Protein AF-A0A2W6DDS7-F1 (afdb_monomer)

Secondary structure (DSSP, 8-state):
----EEEEEEEEETTEEEEEEEEEESSTT---HHHHHHHHHHHHHHHHHHHHHHHHHHHHHHHHHHHHHHHHHHHHHHHHHHHHHHH---HHHHHHHHHHHHHHTT--HHHHHHHHHHHHHHHHHHS-TTS-PPPPPP----TTSSSSSSS------

Nearest PDB structures (foldseek):
  4akk-assembly1_B  TM=6.390E-01  e=6.475E-02  Klebsiella oxytoca
  1sd5-assembly1_A  TM=6.112E-01  e=4.735E-02  Mycobacterium tuberculosis H37Rv
  8bor-assembly2_C  TM=5.431E-01  e=9.555E-01  Deinococcus radiodurans R1 = ATCC 13939 = DSM 20539
  6fht-assembly1_A  TM=5.644E-01  e=1.227E+00  unclassified
  6fht-assembly1_B  TM=4.802E-01  e=8.975E-01  unclassified

Radius of gyration: 36.45 Å; Cα contacts (8 Å, |Δi|>4): 112; chains: 1; bounding box: 66×88×85 Å

Sequence (157 aa):
MAVHSALAIPLRTGAGVFGVMNLYAHRRDAFDENAWLAGELFATPACVAVSNAQVLDQARRLVLQLQAVLAHRAVIDRAIGILRGREGGSADDASDLLRRLSREQHRELRTVAAGVIDDAVLQARAAPNDAWAPSPPARQSNRGRCQRRAATSASLC

Structure (mmCIF, N/CA/C/O backbone):
data_AF-A0A2W6DDS7-F1
#
_entry.id   AF-A0A2W6DDS7-F1
#
loop_
_atom_site.group_PDB
_atom_site.id
_atom_site.type_symbol
_atom_site.label_atom_id
_atom_site.label_alt_id
_atom_site.label_comp_id
_atom_site.label_asym_id
_atom_site.label_entity_id
_atom_site.label_seq_id
_atom_site.pdbx_PDB_ins_code
_atom_site.Cartn_x
_atom_site.Cartn_y
_atom_site.Cartn_z
_atom_site.occupancy
_atom_site.B_iso_or_equiv
_atom_site.auth_seq_id
_atom_site.auth_comp_id
_atom_site.auth_asym_id
_atom_site.auth_atom_id
_atom_site.pdbx_PDB_model_num
ATOM 1 N N . MET A 1 1 ? 4.238 -21.966 -31.432 1.00 70.19 1 MET A N 1
ATOM 2 C CA . MET A 1 1 ? 5.268 -21.015 -31.907 1.00 70.19 1 MET A CA 1
ATOM 3 C C . MET A 1 1 ? 6.350 -20.963 -30.838 1.00 70.19 1 MET A C 1
ATOM 5 O O . MET A 1 1 ? 6.010 -20.664 -29.702 1.00 70.19 1 MET A O 1
ATOM 9 N N . ALA A 1 2 ? 7.589 -21.364 -31.133 1.00 88.12 2 ALA A N 1
ATOM 10 C CA . ALA A 1 2 ? 8.663 -21.410 -30.133 1.00 88.12 2 ALA A CA 1
ATOM 11 C C . ALA A 1 2 ? 9.451 -20.088 -30.103 1.00 88.12 2 ALA A C 1
ATOM 13 O O . ALA A 1 2 ? 9.517 -19.380 -31.108 1.00 88.12 2 ALA A O 1
ATOM 14 N N . VAL A 1 3 ? 10.009 -19.726 -28.945 1.00 93.00 3 VAL A N 1
ATOM 15 C CA . VAL A 1 3 ? 10.959 -18.608 -28.827 1.00 93.00 3 VAL A CA 1
ATOM 16 C C . VAL A 1 3 ? 12.312 -19.091 -29.339 1.00 93.00 3 VAL A C 1
ATOM 18 O O . VAL A 1 3 ? 12.782 -20.153 -28.938 1.00 93.00 3 VAL A O 1
ATOM 21 N N . HIS A 1 4 ? 12.916 -18.330 -30.247 1.00 95.12 4 HIS A N 1
ATOM 22 C CA . HIS A 1 4 ? 14.154 -18.708 -30.933 1.00 95.12 4 HIS A CA 1
ATOM 23 C C . HIS A 1 4 ? 15.301 -17.716 -30.713 1.00 95.12 4 HIS A C 1
ATOM 25 O O . HIS A 1 4 ? 16.429 -18.005 -31.100 1.00 95.12 4 HIS A O 1
ATOM 31 N N . SER A 1 5 ? 15.032 -16.569 -30.090 1.00 95.88 5 SER A N 1
ATOM 32 C CA . SER A 1 5 ? 16.038 -15.571 -29.737 1.00 95.88 5 SER A CA 1
ATOM 33 C C . SER A 1 5 ? 15.578 -14.786 -28.506 1.00 95.88 5 SER A C 1
ATOM 35 O O . SER A 1 5 ? 14.374 -14.575 -28.315 1.00 95.88 5 SER A O 1
ATOM 37 N N . ALA A 1 6 ? 16.524 -14.374 -27.665 1.00 95.44 6 ALA A N 1
ATOM 38 C CA . ALA A 1 6 ? 16.277 -13.584 -26.465 1.00 95.44 6 ALA A CA 1
ATOM 39 C C . ALA A 1 6 ? 17.386 -12.542 -26.283 1.00 95.44 6 ALA A C 1
ATOM 41 O O . ALA A 1 6 ? 18.546 -12.814 -26.586 1.00 95.44 6 ALA A O 1
ATOM 42 N N . LEU A 1 7 ? 17.019 -11.375 -25.765 1.00 95.44 7 LEU A N 1
ATOM 43 C CA . LEU A 1 7 ? 17.927 -10.281 -25.450 1.00 95.44 7 LEU A CA 1
ATOM 44 C C . LEU A 1 7 ? 17.595 -9.747 -24.054 1.00 95.44 7 LEU A C 1
ATOM 46 O O . LEU A 1 7 ? 16.454 -9.384 -23.782 1.00 95.44 7 LEU A O 1
ATOM 50 N N . ALA A 1 8 ? 18.590 -9.716 -23.172 1.00 95.31 8 ALA A N 1
ATOM 51 C CA . ALA A 1 8 ? 18.464 -9.241 -21.801 1.00 95.31 8 ALA A CA 1
ATOM 52 C C . ALA A 1 8 ? 19.268 -7.951 -21.627 1.00 95.31 8 ALA A C 1
ATOM 54 O O . ALA A 1 8 ? 20.489 -7.954 -21.779 1.00 95.31 8 ALA A O 1
ATOM 55 N N . ILE A 1 9 ? 18.580 -6.861 -21.294 1.00 95.25 9 ILE A N 1
ATOM 56 C CA . ILE A 1 9 ? 19.176 -5.531 -21.151 1.00 95.25 9 ILE A CA 1
ATOM 57 C C . ILE A 1 9 ? 19.012 -5.079 -19.703 1.00 95.25 9 ILE A C 1
ATOM 59 O O . ILE A 1 9 ? 17.886 -5.040 -19.196 1.00 95.25 9 ILE A O 1
ATOM 63 N N . PRO A 1 10 ? 20.101 -4.769 -18.988 1.00 93.62 10 PRO A N 1
ATOM 64 C CA . PRO A 1 10 ? 20.007 -4.381 -17.594 1.00 93.62 10 PRO A CA 1
ATOM 65 C C . PRO A 1 10 ? 19.399 -2.978 -17.462 1.00 93.62 10 PRO A C 1
ATOM 67 O O . PRO A 1 10 ? 19.857 -2.016 -18.066 1.00 93.62 10 PRO A O 1
ATOM 70 N N . LEU A 1 11 ? 18.397 -2.843 -16.601 1.00 94.50 11 LEU A N 1
ATOM 71 C CA . LEU A 1 11 ? 17.852 -1.556 -16.184 1.00 94.50 11 LEU A CA 1
ATOM 72 C C . LEU A 1 11 ? 18.768 -0.995 -15.096 1.00 94.50 11 LEU A C 1
ATOM 74 O O . LEU A 1 11 ? 18.781 -1.507 -13.974 1.00 94.50 11 LEU A O 1
ATOM 78 N N . ARG A 1 12 ? 19.581 0.008 -15.435 1.00 90.00 12 ARG A N 1
ATOM 79 C CA . ARG A 1 12 ? 20.585 0.588 -14.531 1.00 90.00 12 ARG A CA 1
ATOM 80 C C . ARG A 1 12 ? 20.341 2.073 -14.299 1.00 90.00 12 ARG A C 1
ATOM 82 O O . ARG A 1 12 ? 19.883 2.791 -15.179 1.00 90.00 12 ARG A O 1
ATOM 89 N N . THR A 1 13 ? 20.721 2.530 -13.113 1.00 83.25 13 THR A N 1
ATOM 90 C CA . THR A 1 13 ? 20.910 3.952 -12.792 1.00 83.25 13 THR A CA 1
ATOM 91 C C . THR A 1 13 ? 22.285 4.142 -12.154 1.00 83.25 13 THR A C 1
ATOM 93 O O . THR A 1 13 ? 22.989 3.164 -11.895 1.00 83.25 13 THR A O 1
ATOM 96 N N . GLY A 1 14 ? 22.664 5.384 -11.836 1.00 80.56 14 GLY A N 1
ATOM 97 C CA . GLY A 1 14 ? 23.895 5.661 -11.083 1.00 80.56 14 GLY A CA 1
ATOM 98 C C . GLY A 1 14 ? 23.985 4.930 -9.732 1.00 80.56 14 GLY A C 1
ATOM 99 O O . GLY A 1 14 ? 25.082 4.747 -9.218 1.00 80.56 14 GLY A O 1
ATOM 100 N N . ALA A 1 15 ? 22.857 4.461 -9.184 1.00 79.19 15 ALA A N 1
ATOM 101 C CA . ALA A 1 15 ? 22.800 3.689 -7.944 1.00 79.19 15 ALA A CA 1
ATOM 102 C C . ALA A 1 15 ? 23.005 2.168 -8.130 1.00 79.19 15 ALA A C 1
ATOM 104 O O . ALA A 1 15 ? 23.099 1.447 -7.139 1.00 79.19 15 ALA A O 1
ATOM 105 N N . GLY A 1 16 ? 23.069 1.664 -9.369 1.00 85.31 16 GLY A N 1
ATOM 106 C CA . GLY A 1 16 ? 23.277 0.244 -9.668 1.00 85.31 16 GLY A CA 1
ATOM 107 C C . GLY A 1 16 ? 22.232 -0.362 -10.608 1.00 85.31 16 GLY A C 1
ATOM 108 O O . GLY A 1 16 ? 21.496 0.343 -11.302 1.00 85.31 16 GLY A O 1
ATOM 109 N N . VAL A 1 17 ? 22.194 -1.698 -10.655 1.00 88.69 17 VAL A N 1
ATOM 110 C CA . VAL A 1 17 ? 21.215 -2.470 -11.439 1.00 88.69 17 VAL A CA 1
ATOM 1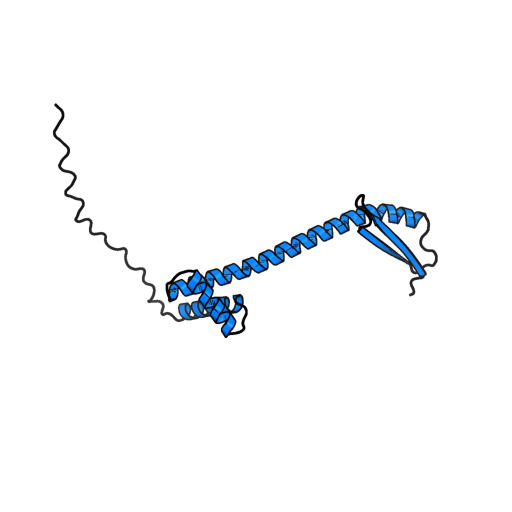11 C C . VAL A 1 17 ? 19.910 -2.561 -10.663 1.00 88.69 17 VAL A C 1
ATOM 113 O O . VAL A 1 17 ? 19.869 -3.130 -9.579 1.00 88.69 17 VAL A O 1
ATOM 116 N N . PHE A 1 18 ? 18.844 -2.028 -11.243 1.00 90.75 18 PHE A N 1
ATOM 117 C CA . PHE A 1 18 ? 17.493 -2.083 -10.697 1.00 90.75 18 PHE A CA 1
ATOM 118 C C . PHE A 1 18 ? 16.728 -3.326 -11.167 1.00 90.75 18 PHE A C 1
ATOM 120 O O . PHE A 1 18 ? 15.880 -3.857 -10.456 1.00 90.75 18 PHE A O 1
ATOM 127 N N . GLY A 1 19 ? 17.024 -3.805 -12.375 1.00 91.56 19 GLY A N 1
ATOM 128 C CA . GLY A 1 19 ? 16.363 -4.971 -12.946 1.00 91.56 19 GLY A CA 1
ATOM 129 C C . GLY A 1 19 ? 16.894 -5.321 -14.326 1.00 91.56 19 GLY A C 1
ATOM 130 O O . GLY A 1 19 ? 17.955 -4.853 -14.733 1.00 91.56 19 GLY A O 1
ATOM 131 N N . VAL A 1 20 ? 16.148 -6.149 -15.053 1.00 94.81 20 VAL A N 1
ATOM 132 C CA . VAL A 1 20 ? 16.488 -6.573 -16.415 1.00 94.81 20 VAL A CA 1
ATOM 133 C C . VAL A 1 20 ? 15.232 -6.533 -17.275 1.00 94.81 20 VAL A C 1
ATOM 135 O O . VAL A 1 20 ? 14.183 -7.042 -16.884 1.00 94.81 20 VAL A O 1
ATOM 138 N N . MET A 1 21 ? 15.351 -5.935 -18.454 1.00 94.81 21 MET A N 1
ATOM 139 C CA . MET A 1 21 ? 14.356 -5.978 -19.512 1.00 94.81 21 MET A CA 1
ATOM 140 C C . MET A 1 21 ? 14.690 -7.134 -20.453 1.00 94.81 21 MET A C 1
ATOM 142 O O . MET A 1 21 ? 15.730 -7.126 -21.106 1.00 94.81 21 MET A O 1
ATOM 146 N N . ASN A 1 22 ? 13.804 -8.128 -20.507 1.00 95.25 22 ASN A N 1
ATOM 147 C CA . ASN A 1 22 ? 13.952 -9.284 -21.385 1.00 95.25 22 ASN A CA 1
ATOM 148 C C . ASN A 1 22 ? 13.062 -9.120 -22.616 1.00 95.25 22 ASN A C 1
ATOM 150 O O . ASN A 1 22 ? 11.848 -8.946 -22.499 1.00 95.25 22 ASN A O 1
ATOM 154 N N . LEU A 1 23 ? 13.671 -9.208 -23.789 1.00 94.81 23 LEU A N 1
ATOM 155 C CA . LEU A 1 23 ? 13.022 -9.182 -25.088 1.00 94.81 23 LEU A CA 1
ATOM 156 C C . LEU A 1 23 ? 13.101 -10.585 -25.688 1.00 94.81 23 LEU A C 1
ATOM 158 O O . LEU A 1 23 ? 14.150 -11.226 -25.645 1.00 94.81 23 LEU A O 1
ATOM 162 N N . TYR A 1 24 ? 11.999 -11.063 -26.262 1.00 95.81 24 TYR A N 1
ATOM 163 C CA . TYR A 1 24 ? 11.905 -12.400 -26.846 1.00 95.81 24 TYR A CA 1
ATOM 164 C C . TYR A 1 24 ? 11.408 -12.315 -28.282 1.00 95.81 24 TYR A C 1
ATOM 166 O O . TYR A 1 24 ? 10.514 -11.527 -28.590 1.00 95.81 24 TYR A O 1
ATOM 174 N N . ALA A 1 25 ? 11.960 -13.152 -29.156 1.00 95.75 25 ALA A N 1
ATOM 175 C CA . ALA A 1 25 ? 11.567 -13.208 -30.555 1.00 95.75 25 ALA A CA 1
ATOM 176 C C . ALA A 1 25 ? 11.406 -14.649 -31.053 1.00 95.75 25 ALA A C 1
ATOM 178 O O . ALA A 1 25 ? 12.107 -15.576 -30.638 1.00 95.75 25 ALA A O 1
ATOM 179 N N . HIS A 1 26 ? 10.477 -14.828 -31.994 1.00 96.06 26 HIS A N 1
ATOM 180 C CA . HIS A 1 26 ? 10.247 -16.097 -32.691 1.00 96.06 26 HIS A CA 1
ATOM 181 C C . HIS A 1 26 ? 11.172 -16.294 -33.900 1.00 96.06 26 HIS A C 1
ATOM 183 O O . HIS A 1 26 ? 11.283 -17.401 -34.413 1.00 96.06 26 HIS A O 1
ATOM 189 N N . ARG A 1 27 ? 11.849 -15.247 -34.378 1.00 94.94 27 ARG A N 1
ATOM 190 C CA . ARG A 1 27 ? 12.867 -15.369 -35.428 1.00 94.94 27 ARG A CA 1
ATOM 191 C C . ARG A 1 27 ? 14.215 -15.711 -34.781 1.00 94.94 27 ARG A C 1
ATOM 193 O O . ARG A 1 27 ? 14.525 -15.188 -33.713 1.00 94.94 27 ARG A O 1
ATOM 200 N N . ARG A 1 28 ? 14.998 -16.592 -35.410 1.00 92.56 28 ARG A N 1
ATOM 201 C CA . ARG A 1 28 ? 16.399 -16.835 -35.020 1.00 92.56 28 ARG A CA 1
ATOM 202 C C . ARG A 1 28 ? 17.220 -15.570 -35.269 1.00 92.56 28 ARG A C 1
ATOM 204 O O . ARG A 1 28 ? 16.924 -14.856 -36.223 1.00 92.56 28 ARG A O 1
ATOM 211 N N . ASP A 1 29 ? 18.185 -15.297 -34.395 1.00 91.12 29 ASP A N 1
ATOM 212 C CA . ASP A 1 29 ? 19.113 -14.161 -34.515 1.00 91.12 29 ASP A CA 1
ATOM 213 C C . ASP A 1 29 ? 18.397 -12.824 -34.775 1.00 91.12 29 ASP A C 1
ATOM 215 O O . ASP A 1 29 ? 18.772 -12.026 -35.628 1.00 91.12 29 ASP A O 1
ATOM 219 N N . ALA A 1 30 ? 17.282 -12.604 -34.069 1.00 93.94 30 ALA A N 1
ATOM 220 C CA . ALA A 1 30 ? 16.409 -11.459 -34.312 1.00 93.94 30 ALA A CA 1
ATOM 221 C C . ALA A 1 30 ? 16.971 -10.129 -33.798 1.00 93.94 30 ALA A C 1
ATOM 223 O O . ALA A 1 30 ? 16.475 -9.084 -34.219 1.00 93.94 30 ALA A O 1
ATOM 224 N N . PHE A 1 31 ? 17.937 -10.182 -32.881 1.00 95.31 31 PHE A N 1
ATOM 225 C CA . PHE A 1 31 ? 18.526 -9.024 -32.225 1.00 95.31 31 PHE A CA 1
ATOM 226 C C . PHE A 1 31 ? 19.936 -8.795 -32.763 1.00 95.31 31 PHE A C 1
ATOM 228 O O . PHE A 1 31 ? 20.848 -9.569 -32.480 1.00 95.31 31 PHE A O 1
ATOM 235 N N . ASP A 1 32 ? 20.088 -7.738 -33.549 1.00 94.56 32 ASP A N 1
ATOM 236 C CA . ASP A 1 32 ? 21.367 -7.240 -34.035 1.00 94.56 32 ASP A CA 1
ATOM 237 C C . ASP A 1 32 ? 21.893 -6.107 -33.131 1.00 94.56 32 ASP A C 1
ATOM 239 O O . ASP A 1 32 ? 21.304 -5.764 -32.100 1.00 94.56 32 ASP A O 1
ATOM 243 N N . GLU A 1 33 ? 23.021 -5.512 -33.510 1.00 95.00 33 GLU A N 1
ATOM 244 C CA . GLU A 1 33 ? 23.639 -4.410 -32.766 1.00 95.00 33 GLU A CA 1
ATOM 245 C C . GLU A 1 33 ? 22.723 -3.174 -32.668 1.00 95.00 33 GLU A C 1
ATOM 247 O O . GLU A 1 33 ? 22.689 -2.500 -31.638 1.00 95.00 33 GLU A O 1
ATOM 252 N N . ASN A 1 34 ? 21.901 -2.919 -33.691 1.00 94.75 34 ASN A N 1
ATOM 253 C CA . ASN A 1 34 ? 20.919 -1.835 -33.665 1.00 94.75 34 ASN A CA 1
ATOM 254 C C . ASN A 1 34 ? 19.814 -2.101 -32.637 1.00 94.75 34 ASN A C 1
ATOM 256 O O . ASN A 1 34 ? 19.416 -1.191 -31.908 1.00 94.75 34 ASN A O 1
ATOM 260 N N . ALA A 1 35 ? 19.330 -3.342 -32.553 1.00 93.38 35 ALA A N 1
ATOM 261 C CA . ALA A 1 35 ? 18.357 -3.744 -31.545 1.00 93.38 35 ALA A CA 1
ATOM 262 C C . ALA A 1 35 ? 18.929 -3.628 -30.123 1.00 93.38 35 ALA A C 1
ATOM 264 O O . ALA A 1 35 ? 18.221 -3.177 -29.219 1.00 93.38 35 ALA A O 1
ATOM 265 N N . TRP A 1 36 ? 20.208 -3.974 -29.931 1.00 94.31 36 TRP A N 1
ATOM 266 C CA . TRP A 1 36 ? 20.915 -3.749 -28.667 1.00 94.31 36 TRP A CA 1
ATOM 267 C C . TRP A 1 36 ? 20.954 -2.258 -28.305 1.00 94.31 36 TRP A C 1
ATOM 269 O O . TRP A 1 36 ? 20.516 -1.879 -27.219 1.00 94.31 36 TRP A O 1
ATOM 279 N N . LEU A 1 37 ? 21.406 -1.402 -29.229 1.00 94.56 37 LEU A N 1
ATOM 280 C CA . LEU A 1 37 ? 21.528 0.041 -29.003 1.00 94.56 37 LEU A CA 1
ATOM 281 C C . LEU A 1 37 ? 20.172 0.694 -28.697 1.00 94.56 37 LEU A C 1
ATOM 283 O O . LEU A 1 37 ? 20.055 1.487 -27.763 1.00 94.56 37 LEU A O 1
ATOM 287 N N . ALA A 1 38 ? 19.133 0.336 -29.454 1.00 94.25 38 ALA A N 1
ATOM 288 C CA . ALA A 1 38 ? 17.777 0.823 -29.222 1.00 94.25 38 ALA A CA 1
ATOM 289 C C . ALA A 1 38 ? 17.243 0.387 -27.849 1.00 94.25 38 ALA A C 1
ATOM 291 O O . ALA A 1 38 ? 16.602 1.170 -27.146 1.00 94.25 38 ALA A O 1
ATOM 292 N N . GLY A 1 39 ? 17.524 -0.853 -27.448 1.00 93.94 39 GLY A N 1
ATOM 293 C CA . GLY A 1 39 ? 17.119 -1.369 -26.152 1.00 93.94 39 GLY A CA 1
ATOM 294 C C . GLY A 1 39 ? 17.860 -0.718 -24.976 1.00 93.94 39 GLY A C 1
ATOM 295 O O . GLY A 1 39 ? 17.222 -0.404 -23.973 1.00 93.94 39 GLY A O 1
ATOM 296 N N . GLU A 1 40 ? 19.159 -0.435 -25.108 1.00 92.38 40 GLU A N 1
ATOM 297 C CA . GLU A 1 40 ? 19.941 0.336 -24.123 1.00 92.38 40 GLU A CA 1
ATOM 298 C C . GLU A 1 40 ? 19.420 1.777 -23.977 1.00 92.38 40 GLU A C 1
ATOM 300 O O . GLU A 1 40 ? 19.211 2.258 -22.860 1.00 92.38 40 GLU A O 1
ATOM 305 N N . LEU A 1 41 ? 19.094 2.446 -25.091 1.00 93.38 41 LEU A N 1
ATOM 306 C CA . LEU A 1 41 ? 18.468 3.777 -25.068 1.00 93.38 41 LEU A CA 1
ATOM 307 C C . LEU A 1 41 ? 17.125 3.776 -24.325 1.00 93.38 41 LEU A C 1
ATOM 309 O O . LEU A 1 41 ? 16.776 4.756 -23.664 1.00 93.38 41 LEU A O 1
ATOM 313 N N . PHE A 1 42 ? 16.379 2.673 -24.399 1.00 93.06 42 PHE A N 1
ATOM 314 C CA . PHE A 1 42 ? 15.117 2.516 -23.682 1.00 93.06 42 PHE A CA 1
ATOM 315 C C . PHE A 1 42 ? 15.300 2.096 -22.214 1.00 93.06 42 PHE A C 1
ATOM 317 O O . PHE A 1 42 ? 14.463 2.417 -21.368 1.00 93.06 42 PHE A O 1
ATOM 324 N N . ALA A 1 43 ? 16.398 1.415 -21.876 1.00 93.56 43 ALA A N 1
ATOM 325 C CA . ALA A 1 43 ? 16.622 0.844 -20.551 1.00 93.56 43 ALA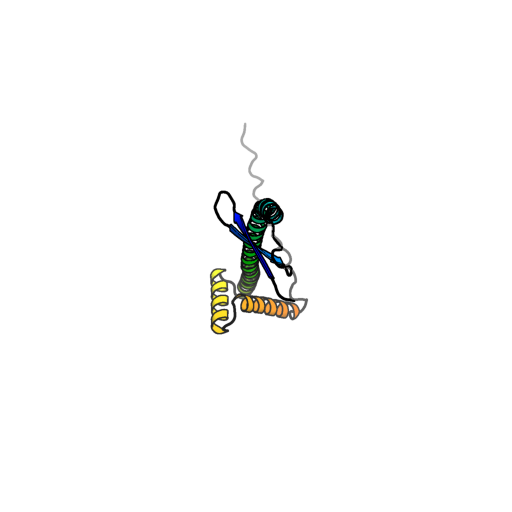 A CA 1
ATOM 326 C C . ALA A 1 43 ? 16.662 1.906 -19.443 1.00 93.56 43 ALA A C 1
ATOM 328 O O . ALA A 1 43 ? 16.076 1.716 -18.379 1.00 93.56 43 ALA A O 1
ATOM 329 N N . THR A 1 44 ? 17.293 3.055 -19.689 1.00 90.44 44 THR A N 1
ATOM 330 C CA . THR A 1 44 ? 17.379 4.130 -18.685 1.00 90.44 44 THR A CA 1
ATOM 331 C C . THR A 1 44 ? 16.010 4.743 -18.346 1.00 90.44 44 THR A C 1
ATOM 333 O O . THR A 1 44 ? 15.630 4.718 -17.170 1.00 90.44 44 THR A O 1
ATOM 336 N N . PRO A 1 45 ? 15.214 5.258 -19.307 1.00 93.44 45 PRO A N 1
ATOM 337 C CA . PRO A 1 45 ? 13.888 5.791 -18.993 1.00 93.44 45 PRO A CA 1
ATOM 338 C C . PRO A 1 45 ? 12.933 4.715 -18.457 1.00 93.44 45 PRO A C 1
ATOM 340 O O . PRO A 1 45 ? 12.147 5.007 -17.553 1.00 93.44 45 PRO A O 1
ATOM 343 N N . ALA A 1 46 ? 13.033 3.466 -18.930 1.00 94.25 46 ALA A N 1
ATOM 344 C CA . ALA A 1 46 ? 12.267 2.351 -18.375 1.00 94.25 46 ALA A CA 1
ATOM 345 C C . ALA A 1 46 ? 12.612 2.102 -16.898 1.00 94.25 46 ALA A C 1
ATOM 347 O O . ALA A 1 46 ? 11.714 1.954 -16.070 1.00 94.25 46 ALA A O 1
ATOM 348 N N . CYS A 1 47 ? 13.899 2.123 -16.545 1.00 94.44 47 CYS A N 1
ATOM 349 C CA . CYS A 1 47 ? 14.353 1.982 -15.166 1.00 94.44 47 CYS A CA 1
ATOM 350 C C . CYS A 1 47 ? 13.761 3.068 -14.255 1.00 94.44 47 CYS A C 1
ATOM 352 O O . CYS A 1 47 ? 13.257 2.763 -13.173 1.00 94.44 47 CYS A O 1
ATOM 354 N N . VAL A 1 48 ? 13.787 4.330 -14.699 1.00 92.75 48 VAL A N 1
ATOM 355 C CA . VAL A 1 48 ? 13.219 5.464 -13.949 1.00 92.75 48 VAL A CA 1
ATOM 356 C C . VAL A 1 48 ? 11.708 5.308 -13.779 1.00 92.75 48 VAL A C 1
ATOM 358 O O . VAL A 1 48 ? 11.191 5.468 -12.674 1.00 92.75 48 VAL A O 1
ATOM 361 N N . ALA A 1 49 ? 10.994 4.955 -14.849 1.00 94.25 49 ALA A N 1
ATOM 362 C CA . ALA A 1 49 ? 9.546 4.781 -14.812 1.00 94.25 49 ALA A CA 1
ATOM 363 C C . ALA A 1 49 ? 9.121 3.659 -13.851 1.00 94.25 49 ALA A C 1
ATOM 365 O O . ALA A 1 49 ? 8.227 3.866 -13.030 1.00 94.25 49 ALA A O 1
ATOM 366 N N . VAL A 1 50 ? 9.780 2.495 -13.907 1.00 93.56 50 VAL A N 1
ATOM 367 C CA . VAL A 1 50 ? 9.464 1.365 -13.017 1.00 93.56 50 VAL A CA 1
ATOM 368 C C . VAL A 1 50 ? 9.826 1.690 -11.567 1.00 93.56 50 VAL A C 1
ATOM 370 O O . VAL A 1 50 ? 9.036 1.392 -10.674 1.00 93.56 50 VAL A O 1
ATOM 373 N N . SER A 1 51 ? 10.961 2.351 -11.323 1.00 92.06 51 SER A N 1
ATOM 374 C CA . SER A 1 51 ? 11.342 2.815 -9.982 1.00 92.06 51 SER A CA 1
ATOM 375 C C . SER A 1 51 ? 10.280 3.743 -9.383 1.00 92.06 51 SER A C 1
ATOM 377 O O . SER A 1 51 ? 9.763 3.489 -8.294 1.00 92.06 51 SER A O 1
ATOM 379 N N . ASN A 1 52 ? 9.845 4.751 -10.142 1.00 93.19 52 ASN A N 1
ATOM 380 C CA . ASN A 1 52 ? 8.796 5.671 -9.704 1.00 93.19 52 ASN A CA 1
ATOM 381 C C . ASN A 1 52 ? 7.457 4.959 -9.469 1.00 93.19 52 ASN A C 1
ATOM 383 O O . ASN A 1 52 ? 6.759 5.259 -8.499 1.00 93.19 52 ASN A O 1
ATOM 387 N N . ALA A 1 53 ? 7.099 4.002 -10.329 1.00 94.44 53 ALA A N 1
ATOM 388 C CA . ALA A 1 53 ? 5.886 3.210 -10.164 1.00 94.44 53 ALA A CA 1
ATOM 389 C C . ALA A 1 53 ? 5.920 2.371 -8.876 1.00 94.44 53 ALA A C 1
ATOM 391 O O . ALA A 1 53 ? 4.917 2.320 -8.166 1.00 94.44 53 ALA A O 1
ATOM 392 N N . GLN A 1 54 ? 7.065 1.768 -8.539 1.00 93.31 54 GLN A N 1
ATOM 393 C CA . GLN A 1 54 ? 7.233 1.015 -7.293 1.00 93.31 54 GLN A CA 1
ATOM 394 C C . GLN A 1 54 ? 7.120 1.914 -6.060 1.00 93.31 54 GLN A C 1
ATOM 396 O O . GLN A 1 54 ? 6.402 1.568 -5.123 1.00 93.31 54 GLN A O 1
ATOM 401 N N . VAL A 1 55 ? 7.766 3.085 -6.069 1.00 94.75 55 VAL A N 1
ATOM 402 C CA . VAL A 1 55 ? 7.665 4.059 -4.968 1.00 94.75 55 VAL A CA 1
ATOM 403 C C . VAL A 1 55 ? 6.217 4.517 -4.776 1.00 94.75 55 VAL A C 1
ATOM 405 O O . VAL A 1 55 ? 5.710 4.545 -3.654 1.00 94.75 55 VAL A O 1
ATOM 408 N N . LEU A 1 56 ? 5.517 4.830 -5.870 1.00 97.12 56 LEU A N 1
ATOM 409 C CA . LEU A 1 56 ? 4.114 5.234 -5.825 1.00 97.12 56 LEU A CA 1
ATOM 410 C C . LEU A 1 56 ? 3.204 4.116 -5.297 1.00 97.12 56 LEU A C 1
ATOM 412 O O . LEU A 1 56 ? 2.307 4.379 -4.496 1.00 97.12 56 LEU A O 1
ATOM 416 N N . ASP A 1 57 ? 3.419 2.879 -5.738 1.00 97.00 57 ASP A N 1
ATOM 417 C CA . ASP A 1 57 ? 2.656 1.719 -5.279 1.00 97.00 57 ASP A CA 1
ATOM 418 C C . ASP A 1 57 ? 2.866 1.463 -3.778 1.00 97.00 57 ASP A C 1
ATOM 420 O O . ASP A 1 57 ? 1.896 1.300 -3.036 1.00 97.00 57 ASP A O 1
ATOM 424 N N . GLN A 1 58 ? 4.110 1.533 -3.298 1.00 96.56 58 GLN A N 1
ATOM 425 C CA . GLN A 1 58 ? 4.430 1.416 -1.872 1.00 96.56 58 GLN A CA 1
ATOM 426 C C . GLN A 1 58 ? 3.751 2.510 -1.040 1.00 96.56 58 GLN A C 1
ATOM 428 O O . GLN A 1 58 ? 3.110 2.208 -0.031 1.00 96.56 58 GLN A O 1
ATOM 433 N N . ALA A 1 59 ? 3.821 3.768 -1.487 1.00 96.75 59 ALA A N 1
ATOM 434 C CA . ALA A 1 59 ? 3.159 4.882 -0.815 1.00 96.75 59 ALA A CA 1
ATOM 435 C C . ALA A 1 59 ? 1.634 4.687 -0.750 1.00 96.75 59 ALA A C 1
ATOM 437 O O . ALA A 1 59 ? 1.024 4.884 0.301 1.00 96.75 59 ALA A O 1
ATOM 438 N N . ARG A 1 60 ? 1.009 4.235 -1.846 1.00 97.38 60 ARG A N 1
ATOM 439 C CA . ARG A 1 60 ? -0.432 3.932 -1.887 1.00 97.38 60 ARG A CA 1
ATOM 440 C C . ARG A 1 60 ? -0.810 2.803 -0.935 1.00 97.38 60 ARG A C 1
ATOM 442 O O . ARG A 1 60 ? -1.791 2.941 -0.207 1.00 97.38 60 ARG A O 1
ATOM 449 N N . ARG A 1 61 ? -0.037 1.712 -0.900 1.00 96.50 61 ARG A N 1
ATOM 450 C CA . ARG A 1 61 ? -0.269 0.601 0.039 1.00 96.50 61 ARG A CA 1
ATOM 451 C C . ARG A 1 61 ? -0.193 1.070 1.486 1.00 96.50 61 ARG A C 1
ATOM 453 O O . ARG A 1 61 ? -1.077 0.726 2.265 1.00 96.50 61 ARG A O 1
ATOM 460 N N . LEU A 1 62 ? 0.798 1.895 1.824 1.00 95.62 62 LEU A N 1
ATOM 461 C CA . LEU A 1 62 ? 0.931 2.456 3.167 1.00 95.62 62 LEU A CA 1
ATOM 462 C C . LEU A 1 62 ? -0.275 3.326 3.537 1.00 95.62 62 LEU A C 1
ATOM 464 O O . LEU A 1 62 ? -0.842 3.166 4.615 1.00 95.62 62 LEU A O 1
ATOM 468 N N . VAL A 1 63 ? -0.711 4.209 2.636 1.00 95.62 63 VAL A N 1
ATOM 469 C CA . VAL A 1 63 ? -1.906 5.037 2.862 1.00 95.62 63 VAL A CA 1
ATOM 470 C C . VAL A 1 63 ? -3.139 4.167 3.105 1.00 95.62 63 VAL A C 1
ATOM 472 O O . VAL A 1 63 ? -3.864 4.411 4.065 1.00 95.62 63 VAL A O 1
ATOM 475 N N . LEU A 1 64 ? -3.354 3.126 2.296 1.00 94.06 64 LEU A N 1
ATOM 476 C CA . LEU A 1 64 ? -4.478 2.201 2.469 1.00 94.06 64 LEU A CA 1
ATOM 477 C C . LEU A 1 64 ? -4.416 1.458 3.810 1.00 94.06 64 LEU A C 1
ATOM 479 O O . LEU A 1 64 ? -5.433 1.325 4.488 1.00 94.06 64 LEU A O 1
ATOM 483 N N . GLN A 1 65 ? -3.227 1.015 4.226 1.00 90.19 65 GLN A N 1
ATOM 484 C CA . GLN A 1 65 ? -3.025 0.376 5.529 1.00 90.19 65 GLN A CA 1
ATOM 485 C C . GLN A 1 65 ? -3.343 1.334 6.685 1.00 90.19 65 GLN A C 1
ATOM 487 O O . GLN A 1 65 ? -4.068 0.965 7.609 1.00 90.19 65 GLN A O 1
ATOM 492 N N . LEU A 1 66 ? -2.861 2.578 6.620 1.00 90.75 66 LEU A N 1
ATOM 493 C CA . LEU A 1 66 ? -3.146 3.598 7.632 1.00 90.75 66 LEU A CA 1
ATOM 494 C C . LEU A 1 66 ? -4.638 3.946 7.683 1.00 90.75 66 LEU A C 1
ATOM 496 O O . LEU A 1 66 ? -5.215 4.028 8.767 1.00 90.75 66 LEU A O 1
ATOM 500 N N . GLN A 1 67 ? -5.284 4.100 6.526 1.00 87.69 67 GLN A N 1
ATOM 501 C CA . GLN A 1 67 ? -6.723 4.352 6.440 1.00 87.69 67 GLN A CA 1
ATOM 502 C C . GLN A 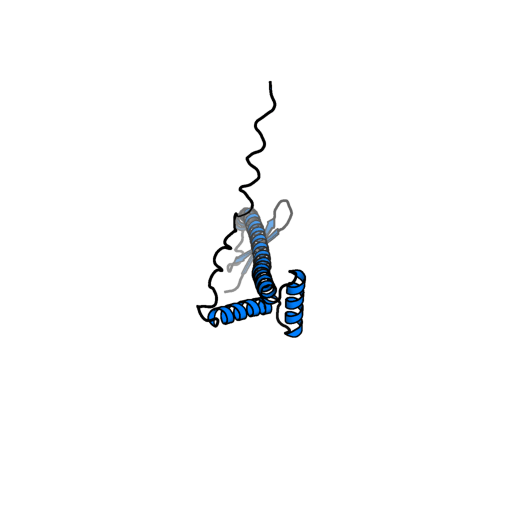1 67 ? -7.539 3.203 7.037 1.00 87.69 67 GLN A C 1
ATOM 504 O O . GLN A 1 67 ? -8.487 3.463 7.775 1.00 87.69 67 GLN A O 1
ATOM 509 N N . ALA A 1 68 ? -7.154 1.948 6.788 1.00 83.88 68 ALA A N 1
ATOM 510 C CA . ALA A 1 68 ? -7.814 0.791 7.387 1.00 83.88 68 ALA A CA 1
ATOM 511 C C . ALA A 1 68 ? -7.712 0.810 8.923 1.00 83.88 68 ALA A C 1
ATOM 513 O O . ALA A 1 68 ? -8.713 0.621 9.616 1.00 83.88 68 ALA A O 1
ATOM 514 N N . VAL A 1 69 ? -6.529 1.118 9.466 1.00 83.12 69 VAL A N 1
ATOM 515 C CA . VAL A 1 69 ? -6.324 1.246 10.919 1.00 83.12 69 VAL A CA 1
ATOM 516 C C . VAL A 1 69 ? -7.178 2.375 11.509 1.00 83.12 69 VAL A C 1
ATOM 518 O O . VAL A 1 69 ? -7.846 2.179 12.526 1.00 83.12 69 VAL A O 1
ATOM 521 N N . LEU A 1 70 ? -7.204 3.547 10.868 1.00 82.00 70 LEU A N 1
ATOM 522 C CA . LEU A 1 70 ? -7.998 4.690 11.333 1.00 82.00 70 LEU A CA 1
ATOM 523 C C . LEU A 1 70 ? -9.509 4.435 11.247 1.00 82.00 70 LEU A C 1
ATOM 525 O O . LEU A 1 70 ? -10.243 4.824 12.157 1.00 82.00 70 LEU A O 1
ATOM 529 N N . ALA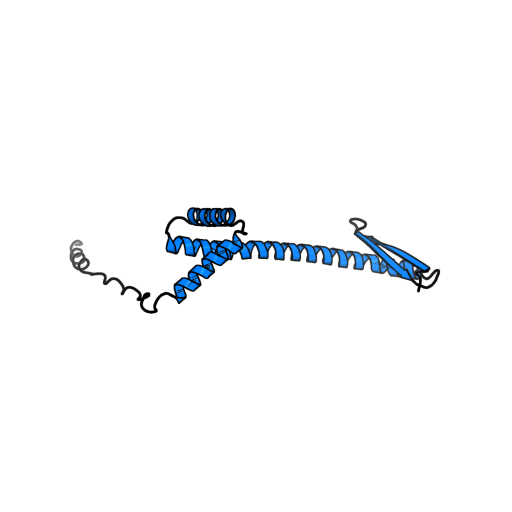 A 1 71 ? -9.977 3.740 10.207 1.00 78.69 71 ALA A N 1
ATOM 530 C CA . ALA A 1 71 ? -11.382 3.366 10.070 1.00 78.69 71 ALA A CA 1
ATOM 531 C C . ALA A 1 71 ? -11.855 2.487 11.241 1.00 78.69 71 ALA A C 1
ATOM 533 O O . ALA A 1 71 ? -12.966 2.662 11.740 1.00 78.69 71 ALA A O 1
ATOM 534 N N . HIS A 1 72 ? -11.003 1.584 11.738 1.00 79.81 72 HIS A N 1
ATOM 535 C CA . HIS A 1 72 ? -11.321 0.770 12.913 1.00 79.81 72 HIS A CA 1
ATOM 536 C C . HIS A 1 72 ? -11.424 1.598 14.194 1.00 79.81 72 HIS A C 1
ATOM 538 O O . HIS A 1 72 ? -12.318 1.357 15.007 1.00 79.81 72 HIS A O 1
ATOM 544 N N . ARG A 1 73 ? -10.556 2.601 14.360 1.00 85.25 73 ARG A N 1
ATOM 545 C CA . ARG A 1 73 ? -10.572 3.466 15.543 1.00 85.25 73 ARG A CA 1
ATOM 546 C C . ARG A 1 73 ? -11.868 4.266 15.659 1.00 85.25 73 ARG A C 1
ATOM 548 O O . ARG A 1 73 ? -12.438 4.310 16.740 1.00 85.25 73 ARG A O 1
ATOM 555 N N . ALA A 1 74 ? -12.385 4.810 14.557 1.00 88.19 74 ALA A N 1
ATOM 556 C CA . ALA A 1 74 ? -13.633 5.579 14.577 1.00 88.19 74 ALA A CA 1
ATOM 557 C C . ALA A 1 74 ? -14.843 4.756 15.066 1.00 88.19 74 ALA A C 1
ATOM 559 O O . ALA A 1 74 ? -15.682 5.260 15.814 1.00 88.19 74 ALA A O 1
ATOM 560 N N . VAL A 1 75 ? -14.929 3.481 14.670 1.00 91.62 75 VAL A N 1
ATOM 561 C CA . VAL A 1 75 ? -15.991 2.563 15.122 1.00 91.62 75 VAL A CA 1
ATOM 562 C C . VAL A 1 75 ? -15.842 2.250 16.612 1.00 91.62 75 VAL A C 1
ATOM 564 O O . VAL A 1 75 ? -16.826 2.293 17.349 1.00 91.62 75 VAL A O 1
ATOM 567 N N . ILE A 1 76 ? -14.616 1.982 17.069 1.00 92.19 76 ILE A N 1
ATOM 568 C CA . ILE A 1 76 ? -14.328 1.701 18.482 1.00 92.19 76 ILE A CA 1
ATOM 569 C C . ILE A 1 76 ? -14.645 2.924 19.352 1.00 92.19 76 ILE A C 1
ATOM 571 O O . ILE A 1 76 ? -15.373 2.790 20.331 1.00 92.19 76 ILE A O 1
ATOM 575 N N . ASP A 1 77 ? -14.186 4.118 18.969 1.00 92.88 77 ASP A N 1
ATOM 576 C CA . ASP A 1 77 ? -14.420 5.359 19.720 1.00 92.88 77 ASP A CA 1
ATOM 577 C C . ASP A 1 77 ? -15.923 5.683 19.820 1.00 92.88 77 ASP A C 1
ATOM 579 O O . ASP A 1 77 ? -16.411 6.113 20.870 1.00 92.88 77 ASP A O 1
ATOM 583 N N . ARG A 1 78 ? -16.696 5.406 18.759 1.00 93.81 78 ARG A N 1
ATOM 584 C CA . ARG A 1 78 ? -18.160 5.546 18.781 1.00 93.81 78 ARG A CA 1
ATOM 585 C C . ARG A 1 78 ? -18.820 4.548 19.734 1.00 93.81 78 ARG A C 1
ATOM 587 O O . ARG A 1 78 ? -19.707 4.944 20.488 1.00 93.81 78 ARG A O 1
ATOM 594 N N . ALA A 1 79 ? -18.393 3.285 19.730 1.00 94.62 79 ALA A N 1
ATOM 595 C CA . ALA A 1 79 ? -18.899 2.277 20.661 1.00 94.62 79 ALA A CA 1
ATOM 596 C C . ALA A 1 79 ? -18.556 2.621 22.121 1.00 94.62 79 ALA A C 1
ATOM 598 O O . ALA A 1 79 ? -19.426 2.526 22.984 1.00 94.62 79 ALA A O 1
ATOM 599 N N . ILE A 1 80 ? -17.337 3.108 22.389 1.00 93.94 80 ILE A N 1
ATOM 600 C CA . ILE A 1 80 ? -16.930 3.625 23.706 1.00 93.94 80 ILE A CA 1
ATOM 601 C C . ILE A 1 80 ? -17.874 4.748 24.148 1.00 93.94 80 ILE A C 1
ATOM 603 O O . ILE A 1 80 ? -18.369 4.728 25.272 1.00 93.94 80 ILE A O 1
ATOM 607 N N . GLY A 1 81 ? -18.171 5.706 23.265 1.00 93.12 81 GLY A N 1
ATOM 608 C CA . GLY A 1 81 ? -19.115 6.787 23.557 1.00 93.12 81 GLY A CA 1
ATOM 609 C C . GLY A 1 81 ? -20.513 6.286 23.937 1.00 93.12 81 GLY A C 1
ATOM 610 O O . GLY A 1 81 ? -21.096 6.776 24.903 1.00 93.12 81 GLY A O 1
ATOM 611 N N . ILE A 1 82 ? -21.028 5.281 23.222 1.00 93.56 82 ILE A N 1
ATOM 612 C CA . ILE A 1 82 ? -22.328 4.654 23.511 1.00 93.56 82 ILE A CA 1
ATOM 613 C C . ILE A 1 82 ? -22.316 3.953 24.874 1.00 93.56 82 ILE A C 1
ATOM 615 O O . ILE A 1 82 ? -23.235 4.161 25.665 1.00 93.56 82 ILE A O 1
ATOM 619 N N . LEU A 1 83 ? -21.285 3.154 25.170 1.00 92.06 83 LEU A N 1
ATOM 620 C CA . LEU A 1 83 ? -21.167 2.442 26.449 1.00 92.06 83 LEU A CA 1
ATOM 621 C C . LEU A 1 83 ? -21.102 3.416 27.625 1.00 92.06 83 LEU A C 1
ATOM 623 O O . LEU A 1 83 ? -21.859 3.276 28.582 1.00 92.06 83 LEU A O 1
ATOM 627 N N . ARG A 1 84 ? -20.292 4.474 27.506 1.00 93.38 84 ARG A N 1
ATOM 628 C CA . ARG A 1 84 ? -20.218 5.537 28.519 1.00 93.38 84 ARG A CA 1
ATOM 629 C C . ARG A 1 84 ? -21.550 6.251 28.726 1.00 93.38 84 ARG A C 1
ATOM 631 O O . ARG A 1 84 ? -21.872 6.622 29.848 1.00 93.38 84 ARG A O 1
ATOM 638 N N . GLY A 1 85 ? -22.321 6.457 27.658 1.00 87.56 85 GLY A N 1
ATOM 639 C CA . GLY A 1 85 ? -23.651 7.062 27.747 1.00 87.56 85 GLY A CA 1
ATOM 640 C C . GLY A 1 85 ? -24.672 6.192 28.488 1.00 87.56 85 GLY A C 1
ATOM 641 O O . GLY A 1 85 ? -25.607 6.733 29.071 1.00 87.56 85 GLY A O 1
ATOM 642 N N . ARG A 1 86 ? -24.495 4.864 28.478 1.00 84.44 86 ARG A N 1
ATOM 643 C CA . ARG A 1 86 ? -25.391 3.896 29.132 1.00 84.44 86 ARG A CA 1
ATOM 644 C C . ARG A 1 86 ? -25.015 3.615 30.582 1.00 84.44 86 ARG A C 1
ATOM 646 O O . ARG A 1 86 ? -25.886 3.596 31.443 1.00 84.44 86 ARG A O 1
ATOM 653 N N . GLU A 1 87 ? -23.735 3.362 30.829 1.00 79.50 87 GLU A N 1
ATOM 654 C CA . GLU A 1 87 ? -23.240 2.820 32.101 1.00 79.50 87 GLU A CA 1
ATOM 655 C C . GLU A 1 87 ? -22.508 3.875 32.950 1.00 79.50 87 GLU A C 1
ATOM 657 O O . GLU A 1 87 ? -22.251 3.656 34.132 1.00 79.50 87 GLU A O 1
ATOM 662 N N . GLY A 1 88 ? -22.199 5.044 32.376 1.00 80.31 88 GLY A N 1
ATOM 663 C CA . GLY A 1 88 ? -21.303 6.025 32.986 1.00 80.31 88 GLY A CA 1
ATOM 664 C C . GLY A 1 88 ? -19.831 5.606 32.876 1.00 80.31 88 GLY A C 1
ATOM 665 O O . GLY A 1 88 ? -19.455 4.825 32.006 1.00 80.31 88 GLY A O 1
ATOM 666 N N . GLY A 1 89 ? -18.972 6.155 33.740 1.00 87.94 89 GLY A N 1
ATOM 667 C CA . GLY A 1 89 ? -17.558 5.762 33.828 1.00 87.94 89 GLY A CA 1
ATOM 668 C C . GLY A 1 89 ? -16.594 6.457 32.852 1.00 87.94 89 GLY A C 1
ATOM 669 O O . GLY A 1 89 ? -16.951 7.376 32.093 1.00 87.94 89 GLY A O 1
ATOM 670 N N . SER A 1 90 ? -15.321 6.054 32.926 1.00 92.94 90 SER A N 1
ATOM 671 C CA . SER A 1 90 ? -14.242 6.618 32.111 1.00 92.94 90 SER A CA 1
ATOM 672 C C . SER A 1 90 ? -14.189 5.992 30.709 1.00 92.94 90 SER A C 1
ATOM 674 O O . SER A 1 90 ? -14.842 4.992 30.413 1.00 92.94 90 SER A O 1
ATOM 676 N N . ALA A 1 91 ? -13.424 6.608 29.803 1.00 90.06 91 ALA A N 1
ATOM 677 C CA . ALA A 1 91 ? -13.193 6.035 28.476 1.00 90.06 91 ALA A CA 1
ATOM 678 C C . ALA A 1 91 ? -12.358 4.750 28.526 1.00 90.06 91 ALA A C 1
ATOM 680 O O . ALA A 1 91 ? -12.569 3.861 27.700 1.00 90.06 91 ALA A O 1
ATOM 681 N N . ASP A 1 92 ? -11.466 4.641 29.509 1.00 92.69 92 ASP A N 1
ATOM 682 C CA . ASP A 1 92 ? -10.617 3.469 29.686 1.00 92.69 92 ASP A CA 1
ATOM 683 C C . ASP A 1 92 ? -11.441 2.265 30.159 1.00 92.69 92 ASP A C 1
ATOM 685 O O . ASP A 1 92 ? -11.318 1.190 29.576 1.00 92.69 92 ASP A O 1
ATOM 689 N N . ASP A 1 93 ? -12.387 2.469 31.086 1.00 92.62 93 ASP A N 1
ATOM 690 C CA . ASP A 1 93 ? -13.287 1.405 31.567 1.00 92.62 93 ASP A CA 1
ATOM 691 C C . ASP A 1 93 ? -14.105 0.787 30.420 1.00 92.62 93 ASP A C 1
ATOM 693 O O . ASP A 1 93 ? -14.192 -0.434 30.271 1.00 92.62 93 ASP A O 1
ATOM 697 N N . ALA A 1 94 ? -14.675 1.635 29.558 1.00 93.38 94 ALA A N 1
ATOM 698 C CA . ALA A 1 94 ? -15.453 1.194 28.400 1.00 93.38 94 ALA A CA 1
ATOM 699 C C . ALA A 1 94 ? -14.581 0.510 27.328 1.00 93.38 94 ALA A C 1
ATOM 701 O O . ALA A 1 94 ? -15.012 -0.454 26.688 1.00 93.38 94 ALA A O 1
ATOM 702 N N . SER A 1 95 ? -13.345 0.981 27.135 1.00 92.00 95 SER A N 1
ATOM 703 C CA . SER A 1 95 ? -12.369 0.354 26.236 1.00 92.00 95 SER A CA 1
ATOM 704 C C . SER A 1 95 ? -11.971 -1.042 26.725 1.00 92.00 95 SER A C 1
ATOM 706 O O . SER A 1 95 ? -11.949 -2.003 25.947 1.00 92.00 95 SER A O 1
ATOM 708 N N . ASP A 1 96 ? -11.724 -1.189 28.026 1.00 94.44 96 ASP A N 1
ATOM 709 C CA . ASP A 1 96 ? -11.376 -2.468 28.638 1.00 94.44 96 ASP A CA 1
ATOM 710 C C . ASP A 1 96 ? -12.552 -3.447 28.645 1.00 94.44 96 ASP A C 1
ATOM 712 O O . ASP A 1 96 ? -12.354 -4.640 28.381 1.00 94.44 96 ASP A O 1
ATOM 716 N N . LEU A 1 97 ? -13.781 -2.950 28.819 1.00 92.81 97 LEU A N 1
ATOM 717 C CA . LEU A 1 97 ? -15.000 -3.734 28.629 1.00 92.81 97 LEU A CA 1
ATOM 718 C C . LEU A 1 97 ? -15.101 -4.286 27.199 1.00 92.81 97 LEU A C 1
ATOM 720 O O . LEU A 1 97 ? -15.275 -5.493 27.026 1.00 92.81 97 LEU A O 1
ATOM 724 N N . LEU A 1 98 ? -14.928 -3.452 26.166 1.00 93.19 98 LEU A N 1
ATOM 725 C CA . LEU A 1 98 ? -14.952 -3.907 24.767 1.00 93.19 98 LEU A CA 1
ATOM 726 C C . LEU A 1 98 ? -13.872 -4.959 24.479 1.00 93.19 98 LEU A C 1
ATOM 728 O O . LEU A 1 98 ? -14.141 -5.959 23.810 1.00 93.19 98 LEU A O 1
ATOM 732 N N . ARG A 1 99 ? -12.654 -4.769 25.003 1.00 94.12 99 ARG A N 1
ATOM 733 C CA . ARG A 1 99 ? -11.562 -5.750 24.874 1.00 94.12 99 ARG A CA 1
ATOM 734 C C . ARG A 1 99 ? -11.888 -7.064 25.572 1.00 94.12 99 ARG A C 1
ATOM 736 O O . ARG A 1 99 ? -11.556 -8.126 25.047 1.00 94.12 99 ARG A O 1
ATOM 743 N N . ARG A 1 100 ? -12.521 -7.015 26.747 1.00 94.94 100 ARG A N 1
ATOM 744 C CA . ARG A 1 100 ? -12.988 -8.210 27.458 1.00 94.94 100 ARG A CA 1
ATOM 745 C C . ARG A 1 100 ? -14.035 -8.959 26.631 1.00 94.94 100 ARG A C 1
ATOM 747 O O . ARG A 1 100 ? -13.813 -10.130 26.341 1.00 94.94 100 ARG A O 1
ATOM 754 N N . LEU A 1 101 ? -15.064 -8.264 26.143 1.00 92.62 101 LEU A N 1
ATOM 755 C CA . LEU A 1 101 ? -16.111 -8.845 25.293 1.00 92.62 101 LEU A CA 1
ATOM 756 C C . LEU A 1 101 ? -15.547 -9.458 24.001 1.00 92.62 101 LEU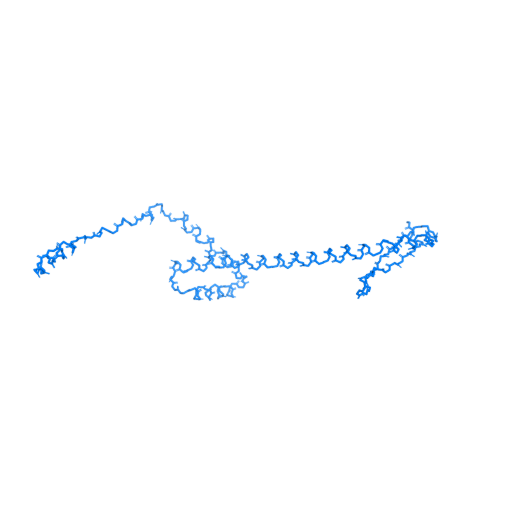 A C 1
ATOM 758 O O . LEU A 1 101 ? -15.943 -10.549 23.606 1.00 92.62 101 LEU A O 1
ATOM 762 N N . SER A 1 102 ? -14.585 -8.792 23.358 1.00 94.44 102 SER A N 1
ATOM 763 C CA . SER A 1 102 ? -13.886 -9.313 22.175 1.00 94.44 102 SER A CA 1
ATOM 764 C C . SER A 1 102 ? -13.150 -10.625 22.452 1.00 94.44 102 SER A C 1
ATOM 766 O O . SER A 1 102 ? -13.250 -11.557 21.651 1.00 94.44 102 SER A O 1
ATOM 768 N N . ARG A 1 103 ? -12.463 -10.726 23.598 1.00 95.69 103 ARG A N 1
ATOM 769 C CA . ARG A 1 103 ? -11.765 -11.952 24.014 1.00 95.69 103 ARG A CA 1
ATOM 770 C C . ARG A 1 103 ? -12.735 -13.082 24.344 1.00 95.69 103 ARG A C 1
ATOM 772 O O . ARG A 1 103 ? -12.530 -14.189 23.863 1.00 95.69 103 ARG A O 1
ATOM 779 N N . GLU A 1 104 ? -13.781 -12.795 25.113 1.00 95.19 104 GLU A N 1
ATOM 780 C CA . GLU A 1 104 ? -14.797 -13.777 25.522 1.00 95.19 104 GLU A CA 1
ATOM 781 C C . GLU A 1 104 ? -15.587 -14.326 24.328 1.00 95.19 104 GLU A C 1
ATOM 783 O O . GLU A 1 104 ? -15.909 -15.508 24.285 1.00 95.19 104 GLU A O 1
ATOM 788 N N . GLN A 1 105 ? -15.868 -13.484 23.330 1.00 91.56 105 GLN A N 1
ATOM 789 C CA . GLN A 1 105 ? -16.613 -13.880 22.133 1.00 91.56 105 GLN A CA 1
ATOM 790 C C . GLN A 1 105 ? -15.722 -14.426 21.008 1.00 91.56 105 GLN A C 1
ATOM 792 O O . GLN A 1 105 ? -16.250 -14.805 19.965 1.00 91.56 105 GLN A O 1
ATOM 797 N N . HIS A 1 106 ? -14.393 -14.430 21.170 1.00 92.44 106 HIS A N 1
ATOM 798 C CA . HIS A 1 106 ? -13.422 -14.781 20.122 1.00 92.44 106 HIS A CA 1
ATOM 799 C C . HIS A 1 106 ? -13.652 -14.045 18.787 1.00 92.44 106 HIS A C 1
ATOM 801 O O . HIS A 1 106 ? -13.460 -14.596 17.702 1.00 92.44 106 HIS A O 1
ATOM 807 N N . ARG A 1 107 ? -14.072 -12.778 18.858 1.00 92.88 107 ARG A N 1
ATOM 808 C CA . ARG A 1 107 ? -14.349 -11.929 17.691 1.00 92.88 107 ARG A CA 1
ATOM 809 C C . ARG A 1 107 ? -13.431 -10.728 17.694 1.00 92.88 107 ARG A C 1
ATOM 811 O O . ARG A 1 107 ? -13.053 -10.216 18.744 1.00 92.88 107 ARG A O 1
ATOM 818 N N . GLU A 1 108 ? -13.113 -10.235 16.507 1.00 92.50 108 GLU A N 1
ATOM 819 C CA . GLU A 1 108 ? -12.324 -9.017 16.358 1.00 92.50 108 GLU A CA 1
ATOM 820 C C . GLU A 1 108 ? -12.999 -7.832 17.068 1.00 92.50 108 GLU A C 1
ATOM 822 O O . GLU A 1 108 ? -14.212 -7.636 16.958 1.00 92.50 108 GLU A O 1
ATOM 827 N N . LEU A 1 109 ? -12.199 -7.007 17.751 1.00 91.62 109 LEU A N 1
ATOM 828 C CA . LEU A 1 109 ? -12.670 -5.860 18.538 1.00 91.62 109 LEU A CA 1
ATOM 829 C C . LEU A 1 109 ? -13.590 -4.924 17.738 1.00 91.62 109 LEU A C 1
ATOM 831 O O . LEU A 1 109 ? -14.609 -4.469 18.251 1.00 91.62 109 LEU A O 1
ATOM 835 N N . ARG A 1 110 ? -13.268 -4.692 16.457 1.00 91.31 110 ARG A N 1
ATOM 836 C CA . ARG A 1 110 ? -14.084 -3.883 15.533 1.00 91.31 110 ARG A CA 1
ATOM 837 C C . ARG A 1 110 ? -15.500 -4.430 15.361 1.00 91.31 110 ARG A C 1
ATOM 839 O O . ARG A 1 110 ? -16.452 -3.666 15.279 1.00 91.31 110 ARG A O 1
ATOM 846 N N . THR A 1 111 ? -15.627 -5.750 15.315 1.00 92.88 111 THR A N 1
ATOM 847 C CA . THR A 1 111 ? -16.882 -6.450 15.053 1.00 92.88 111 THR A CA 1
ATOM 848 C C . THR A 1 111 ? -17.764 -6.419 16.296 1.00 92.88 111 THR A C 1
ATOM 850 O O . THR A 1 111 ? -18.974 -6.240 16.191 1.00 92.88 111 THR A O 1
ATOM 853 N N . VAL A 1 112 ? -17.157 -6.523 17.481 1.00 94.31 112 VAL A N 1
ATOM 854 C CA . VAL A 1 112 ? -17.862 -6.333 18.756 1.00 94.31 112 VAL A CA 1
ATOM 855 C C . VAL A 1 112 ? -18.318 -4.882 18.920 1.00 94.31 112 VAL A C 1
ATOM 857 O O . VAL A 1 112 ? -19.477 -4.646 19.246 1.00 94.31 112 VAL A O 1
ATOM 860 N N . ALA A 1 113 ? -17.454 -3.908 18.622 1.00 94.56 113 ALA A N 1
ATOM 861 C CA . ALA A 1 113 ? -17.809 -2.489 18.658 1.00 94.56 113 ALA A CA 1
ATOM 862 C C . ALA A 1 113 ? -18.957 -2.144 17.689 1.00 94.56 113 ALA A C 1
ATOM 864 O O . ALA A 1 113 ? -19.872 -1.412 18.061 1.00 94.56 113 ALA A O 1
ATOM 865 N N . ALA A 1 114 ? -18.945 -2.702 16.473 1.00 94.31 114 ALA A N 1
ATOM 866 C CA . ALA A 1 114 ? -20.047 -2.561 15.521 1.00 94.31 114 ALA A CA 1
ATOM 867 C C . ALA A 1 114 ? -21.364 -3.123 16.083 1.00 94.31 114 ALA A C 1
ATOM 869 O O . ALA A 1 114 ? -22.376 -2.432 16.039 1.00 94.31 114 ALA A O 1
ATOM 870 N N . GLY A 1 115 ? -21.331 -4.304 16.713 1.00 94.44 115 GLY A N 1
ATOM 871 C CA . GLY A 1 115 ? -22.507 -4.883 17.371 1.00 94.44 115 GLY A CA 1
ATOM 872 C C . GLY A 1 115 ? -23.095 -3.982 18.462 1.00 94.44 115 GLY A C 1
ATOM 873 O O . GLY A 1 115 ? -24.303 -3.786 18.508 1.00 94.44 115 GLY A O 1
ATOM 874 N N . VAL A 1 116 ? -22.249 -3.340 19.276 1.00 94.06 116 VAL A N 1
ATOM 875 C CA . VAL A 1 116 ? -22.708 -2.367 20.288 1.00 94.06 116 VAL A CA 1
ATOM 876 C C . VAL A 1 116 ? -23.427 -1.174 19.648 1.00 94.06 116 VAL A C 1
ATOM 878 O O . VAL A 1 116 ? -24.424 -0.688 20.190 1.00 94.06 116 VAL A O 1
ATOM 881 N N . ILE A 1 117 ? -22.931 -0.688 18.506 1.00 95.44 117 ILE A N 1
ATOM 882 C CA . ILE A 1 117 ? -23.573 0.399 17.756 1.00 95.44 117 ILE A CA 1
ATOM 883 C C . ILE A 1 117 ? -24.927 -0.062 17.208 1.00 95.44 117 ILE A C 1
ATOM 885 O O . ILE A 1 117 ? -25.912 0.660 17.362 1.00 95.44 117 ILE A O 1
ATOM 889 N N . ASP A 1 118 ? -24.988 -1.249 16.609 1.00 95.56 118 ASP A N 1
ATOM 890 C CA . ASP A 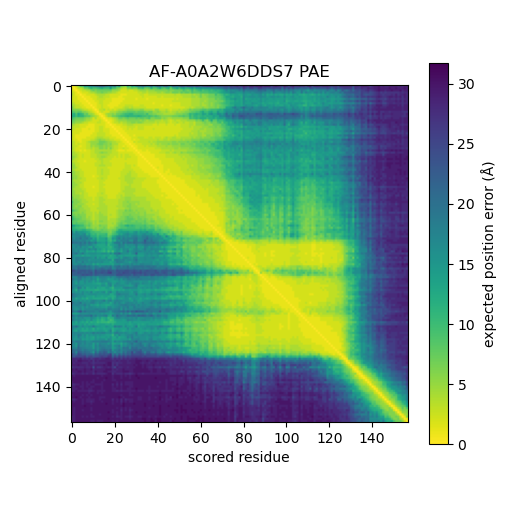1 118 ? -26.215 -1.801 16.030 1.00 95.56 118 ASP A CA 1
ATOM 891 C C . ASP A 1 118 ? -27.294 -2.016 17.102 1.00 95.56 118 ASP A C 1
ATOM 893 O O . ASP A 1 118 ? -28.431 -1.569 16.932 1.00 95.56 118 ASP A O 1
ATOM 897 N N . ASP A 1 119 ? -26.925 -2.579 18.256 1.00 93.06 119 ASP A N 1
ATOM 898 C CA . ASP A 1 119 ? -27.823 -2.755 19.403 1.00 93.06 119 ASP A CA 1
ATOM 899 C C . ASP A 1 119 ? -28.362 -1.413 19.914 1.00 93.06 119 ASP A C 1
ATOM 901 O O . ASP A 1 119 ? -29.531 -1.293 20.290 1.00 93.06 119 ASP A O 1
ATOM 905 N N . ALA A 1 120 ? -27.528 -0.370 19.924 1.00 91.62 120 ALA A N 1
ATOM 906 C CA . ALA A 1 120 ? -27.959 0.976 20.294 1.00 91.62 120 ALA A CA 1
ATOM 907 C C . ALA A 1 120 ? -28.929 1.592 19.290 1.00 91.62 120 ALA A C 1
ATOM 909 O O . ALA A 1 120 ? -29.908 2.219 19.699 1.00 91.62 120 ALA A O 1
ATOM 910 N N . VAL A 1 121 ? -28.709 1.381 17.993 1.00 93.06 121 VAL A N 1
ATOM 911 C CA . VAL A 1 121 ? -29.644 1.823 16.952 1.00 93.06 121 VAL A CA 1
ATOM 912 C C . VAL A 1 121 ? -30.983 1.097 17.082 1.00 93.06 121 VAL A C 1
ATOM 914 O O . VAL A 1 121 ? -32.031 1.737 16.973 1.00 93.06 121 VAL A O 1
ATOM 917 N N . LEU A 1 122 ? -30.972 -0.213 17.344 1.00 89.69 122 LEU A N 1
ATOM 918 C CA . LEU A 1 122 ? -32.190 -1.000 17.545 1.00 89.69 122 LEU A CA 1
ATOM 919 C C . LEU A 1 122 ? -32.988 -0.509 18.758 1.00 89.69 122 LEU A C 1
ATOM 921 O O . LEU A 1 122 ? -34.189 -0.274 18.641 1.00 89.69 122 LEU A O 1
ATOM 925 N N . GLN A 1 123 ? -32.325 -0.279 19.893 1.00 86.50 123 GLN A N 1
ATOM 926 C CA . GLN A 1 123 ? -32.981 0.251 21.091 1.00 86.50 123 GLN A CA 1
ATOM 927 C C . GLN A 1 123 ? -33.555 1.654 20.877 1.00 86.50 123 GLN A C 1
ATOM 929 O O . GLN A 1 123 ? -34.685 1.914 21.279 1.00 86.50 123 GLN A O 1
ATOM 934 N N . ALA A 1 124 ? -32.817 2.545 20.210 1.00 86.31 124 ALA A N 1
ATOM 935 C CA . ALA A 1 124 ? -33.296 3.895 19.921 1.00 86.31 124 ALA A CA 1
ATOM 936 C C . ALA A 1 124 ? -34.544 3.893 19.022 1.00 86.31 124 ALA A C 1
ATOM 938 O O . ALA A 1 124 ? -35.427 4.723 19.201 1.00 86.31 124 ALA A O 1
ATOM 939 N N . ARG A 1 125 ? -34.639 2.948 18.077 1.00 84.44 125 ARG A N 1
ATOM 940 C CA . ARG A 1 125 ? -35.833 2.763 17.235 1.00 84.44 125 ARG A CA 1
ATOM 941 C C . ARG A 1 125 ? -37.015 2.160 17.993 1.00 84.44 125 ARG A C 1
ATOM 943 O O . ARG A 1 125 ? -38.153 2.418 17.622 1.00 84.44 125 ARG A O 1
ATOM 950 N N . ALA A 1 126 ? -36.744 1.331 18.999 1.00 82.50 126 ALA A N 1
ATOM 951 C CA . ALA A 1 126 ? -37.766 0.692 19.823 1.00 82.50 126 ALA A CA 1
ATOM 952 C C . ALA A 1 126 ? -38.306 1.608 20.937 1.00 82.50 126 ALA A C 1
ATOM 954 O O . ALA A 1 126 ? -39.385 1.345 21.465 1.00 82.50 126 ALA A O 1
ATOM 955 N N . ALA A 1 127 ? -37.576 2.665 21.306 1.00 73.19 127 ALA A N 1
ATOM 956 C CA . ALA A 1 127 ? -38.036 3.637 22.290 1.00 73.19 127 ALA A CA 1
ATOM 957 C C . ALA A 1 127 ? -39.262 4.410 21.754 1.00 73.19 127 ALA A C 1
ATOM 959 O O . ALA A 1 127 ? -39.223 4.906 20.624 1.00 73.19 127 ALA A O 1
ATOM 960 N N . PRO A 1 128 ? -40.355 4.524 22.530 1.00 65.56 128 PRO A N 1
ATOM 961 C CA . PRO A 1 128 ? -41.530 5.271 22.103 1.00 65.56 128 PRO A CA 1
ATOM 962 C C . PRO A 1 128 ? -41.201 6.772 21.967 1.00 65.56 128 PRO A C 1
ATOM 964 O O . PRO A 1 128 ? -40.378 7.331 22.695 1.00 65.56 128 PRO A O 1
ATOM 967 N N . ASN A 1 129 ? -41.810 7.409 20.960 1.00 64.81 129 ASN A N 1
ATOM 968 C CA . ASN A 1 129 ? -41.471 8.747 20.442 1.00 64.81 129 ASN A CA 1
ATOM 969 C C . ASN A 1 129 ? -41.692 9.907 21.447 1.00 64.81 129 ASN A C 1
ATOM 971 O O . ASN A 1 129 ? -41.414 11.062 21.144 1.00 64.81 129 ASN A O 1
ATOM 975 N N . ASP A 1 130 ? -42.206 9.615 22.638 1.00 60.78 130 ASP A N 1
ATOM 976 C CA . ASP A 1 130 ? -42.495 10.536 23.739 1.00 60.78 130 ASP A CA 1
ATOM 977 C C . ASP A 1 130 ? -41.364 10.631 24.785 1.00 60.78 130 ASP A C 1
ATOM 979 O O . ASP A 1 130 ? -41.383 11.529 25.627 1.00 60.78 130 ASP A O 1
ATOM 983 N N . ALA A 1 131 ? -40.343 9.766 24.717 1.00 56.25 131 ALA A N 1
ATOM 984 C CA . ALA A 1 131 ? -39.268 9.699 25.715 1.00 56.25 131 ALA A CA 1
ATOM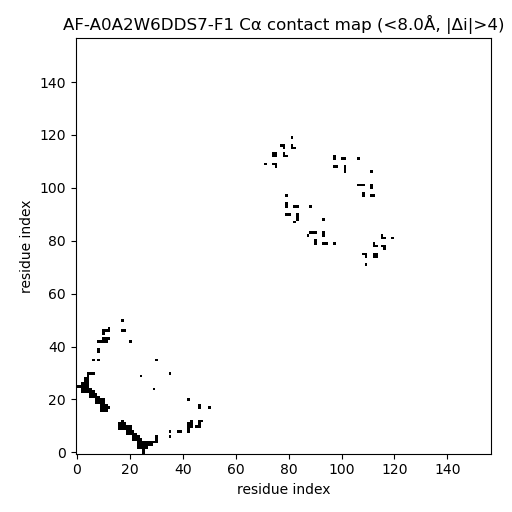 985 C C . ALA A 1 131 ? -38.229 10.843 25.640 1.00 56.25 131 ALA A C 1
ATOM 987 O O . ALA A 1 131 ? -37.502 11.077 26.607 1.00 56.25 131 ALA A O 1
ATOM 988 N N . TRP A 1 132 ? -38.156 11.586 24.529 1.00 56.00 132 TRP A N 1
ATOM 989 C CA . TRP A 1 132 ? -37.315 12.785 24.406 1.00 56.00 132 TRP A CA 1
ATOM 990 C C . TRP A 1 132 ? -38.183 14.048 24.376 1.00 56.00 132 TRP A C 1
ATOM 992 O O . TRP A 1 132 ? -38.467 14.615 23.322 1.00 56.00 132 TRP A O 1
ATOM 1002 N N . ALA A 1 133 ? -38.588 14.520 25.553 1.00 58.53 133 ALA A N 1
ATOM 1003 C CA . ALA A 1 133 ? -38.985 15.911 25.733 1.00 58.53 133 ALA A CA 1
ATOM 1004 C C . ALA A 1 133 ? -37.768 16.671 26.286 1.00 58.53 133 ALA A C 1
ATOM 1006 O O . ALA A 1 133 ? -37.315 16.342 27.386 1.00 58.53 133 ALA A O 1
ATOM 1007 N N . PRO A 1 134 ? -37.196 17.661 25.572 1.00 58.06 134 PRO A N 1
ATOM 1008 C CA . PRO A 1 134 ? -36.151 18.486 26.158 1.00 58.06 134 PRO A CA 1
ATOM 1009 C C . PRO A 1 134 ? -36.709 19.153 27.418 1.00 58.06 134 PRO A C 1
ATOM 1011 O O . PRO A 1 134 ? -37.751 19.812 27.371 1.00 58.06 134 PRO A O 1
ATOM 1014 N N . SER A 1 135 ? -36.030 18.960 28.550 1.00 61.78 135 SER A N 1
ATOM 1015 C CA . SER A 1 135 ? -36.405 19.573 29.822 1.00 61.78 135 SER A CA 1
ATOM 1016 C C . SER A 1 135 ? -36.566 21.085 29.616 1.00 61.78 135 SER A C 1
ATOM 1018 O O . SER A 1 135 ? -35.641 21.709 29.082 1.00 61.78 135 SER A O 1
ATOM 1020 N N . PRO A 1 136 ? -37.700 21.704 30.004 1.00 65.94 136 PRO A N 1
ATOM 1021 C CA . PRO A 1 136 ? -37.864 23.142 29.846 1.00 65.94 136 PRO A CA 1
ATOM 1022 C C . PRO A 1 136 ? -36.722 23.861 30.579 1.00 65.94 136 PRO A C 1
ATOM 1024 O O . PRO A 1 136 ? -36.348 23.439 31.681 1.00 65.94 136 PRO A O 1
ATOM 1027 N N . PRO A 1 137 ? -36.135 24.920 29.989 1.00 66.25 137 PRO A N 1
ATOM 1028 C CA . PRO A 1 137 ? -34.982 25.588 30.575 1.00 66.25 137 PRO A CA 1
ATOM 1029 C C . PRO A 1 137 ? -35.309 26.036 32.001 1.00 66.25 137 PRO A C 1
ATOM 1031 O O . PRO A 1 137 ? -36.343 26.663 32.250 1.00 66.25 137 PRO A O 1
ATOM 1034 N N . ALA A 1 138 ? -34.427 25.686 32.942 1.00 63.69 138 ALA A N 1
ATOM 1035 C CA . ALA A 1 138 ? -34.595 25.984 34.357 1.00 63.69 138 ALA A CA 1
AT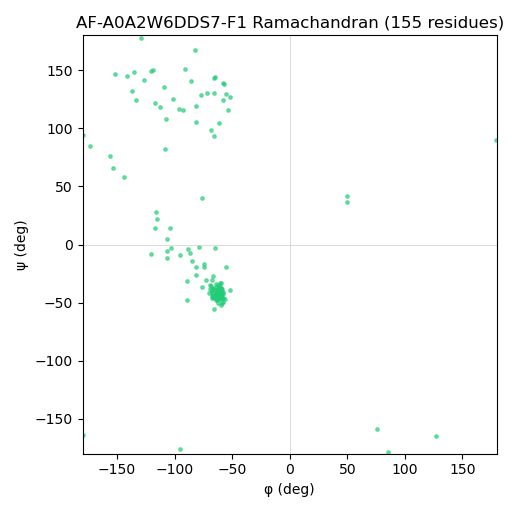OM 1036 C C . ALA A 1 138 ? -34.839 27.488 34.550 1.00 63.69 138 ALA A C 1
ATOM 1038 O O . ALA A 1 138 ? -33.989 28.326 34.236 1.00 63.69 138 ALA A O 1
ATOM 1039 N N . ARG A 1 139 ? -36.030 27.834 35.052 1.00 58.91 139 ARG A N 1
ATOM 1040 C CA . ARG A 1 139 ? -36.459 29.209 35.315 1.00 58.91 139 ARG A CA 1
ATOM 1041 C C . ARG A 1 139 ? -35.583 29.780 36.436 1.00 58.91 139 ARG A C 1
ATOM 1043 O O . ARG A 1 139 ? -35.873 29.582 37.612 1.00 58.91 139 ARG A O 1
ATOM 1050 N N . GLN A 1 140 ? -34.491 30.456 36.080 1.00 64.12 140 GLN A N 1
ATOM 1051 C CA . GLN A 1 140 ? -33.591 31.099 37.039 1.00 64.12 140 GLN A CA 1
ATOM 1052 C C . GLN A 1 140 ? -34.368 32.175 37.810 1.00 64.12 140 GLN A C 1
ATOM 1054 O O . GLN A 1 140 ? -34.689 33.240 37.281 1.00 64.12 140 GLN A O 1
ATOM 1059 N N . SER A 1 141 ? -34.714 31.891 39.068 1.00 58.78 141 SER A N 1
ATOM 1060 C CA . SER A 1 141 ? -35.390 32.843 39.943 1.00 58.78 141 SER A CA 1
ATOM 1061 C C . SER A 1 141 ? -34.428 33.977 40.292 1.00 58.78 141 SER A C 1
ATOM 1063 O O . SER A 1 141 ? -33.603 33.864 41.197 1.00 58.78 141 SER A O 1
ATOM 1065 N N . ASN A 1 142 ? -34.537 35.099 39.587 1.00 62.09 142 ASN A N 1
ATOM 1066 C CA . ASN A 1 142 ? -33.700 36.282 39.788 1.00 62.09 142 ASN A CA 1
ATOM 1067 C C . ASN A 1 142 ? -34.109 37.089 41.047 1.00 62.09 142 ASN A C 1
ATOM 1069 O O . ASN A 1 142 ? -34.135 38.316 41.029 1.00 62.09 142 ASN A O 1
ATOM 1073 N N . ARG A 1 143 ? -34.453 36.415 42.159 1.00 59.50 143 ARG A N 1
ATOM 1074 C CA . ARG A 1 143 ? -34.911 37.052 43.414 1.00 59.50 143 ARG A CA 1
ATOM 1075 C C . ARG A 1 143 ? -33.781 37.632 44.280 1.00 59.50 143 ARG A C 1
ATOM 1077 O O . ARG A 1 143 ? -34.067 38.259 45.289 1.00 59.50 143 ARG A O 1
ATOM 1084 N N . GLY A 1 144 ? -32.512 37.484 43.887 1.00 53.97 144 GLY A N 1
ATOM 1085 C CA . GLY A 1 144 ? -31.360 37.945 44.681 1.00 53.97 144 GLY A CA 1
ATOM 1086 C C . GLY A 1 144 ? -30.627 39.196 44.176 1.00 53.97 144 GLY A C 1
ATOM 1087 O O . GLY A 1 144 ? -29.712 39.664 44.848 1.00 53.97 144 GLY A O 1
ATOM 1088 N N . ARG A 1 145 ? -30.973 39.756 43.005 1.00 57.81 145 ARG A N 1
ATOM 1089 C CA . ARG A 1 145 ? -30.141 40.785 42.337 1.00 57.81 145 ARG A CA 1
ATOM 1090 C C . ARG A 1 145 ? -30.658 42.227 42.457 1.00 57.81 145 ARG A C 1
ATOM 1092 O O . ARG A 1 145 ? -30.167 43.098 41.749 1.00 57.81 145 ARG A O 1
ATOM 1099 N N . CYS A 1 146 ? -31.612 42.503 43.352 1.00 55.81 146 CYS A N 1
ATOM 1100 C CA . CYS A 1 146 ? -32.187 43.850 43.502 1.00 55.81 146 CYS A CA 1
ATOM 1101 C C . CYS A 1 146 ? -31.686 44.648 44.727 1.00 55.81 146 CYS A C 1
ATOM 1103 O O . CYS A 1 146 ? -32.038 45.813 44.856 1.00 55.81 146 CYS A O 1
ATOM 1105 N N . GLN A 1 147 ? -30.836 44.090 45.604 1.00 59.12 147 GLN A N 1
ATOM 1106 C CA . GLN A 1 147 ? -30.423 44.775 46.851 1.00 59.12 147 GLN A CA 1
ATOM 1107 C C . GLN A 1 147 ? -28.984 45.337 46.887 1.00 59.12 147 GLN A C 1
ATOM 1109 O O . GLN A 1 147 ? -28.582 45.877 47.908 1.00 59.12 147 GLN A O 1
ATOM 1114 N N . ARG A 1 148 ? -28.190 45.280 45.804 1.00 52.81 148 ARG A N 1
ATOM 1115 C CA . ARG A 1 148 ? -26.782 45.768 45.821 1.00 52.81 148 ARG A CA 1
ATOM 1116 C C . ARG A 1 148 ? -26.471 46.972 44.922 1.00 52.81 148 ARG A C 1
ATOM 1118 O O . ARG A 1 148 ? -25.315 47.181 44.579 1.00 52.81 148 ARG A O 1
ATOM 1125 N N . ARG A 1 149 ? -27.466 47.780 44.535 1.00 52.69 149 ARG A N 1
ATOM 1126 C CA . ARG A 1 149 ? -27.238 48.998 43.721 1.00 52.69 149 ARG A CA 1
ATOM 1127 C C . ARG A 1 149 ? -27.611 50.330 44.390 1.00 52.69 149 ARG A C 1
ATOM 1129 O O . ARG A 1 149 ? -27.635 51.341 43.704 1.00 52.69 149 ARG A O 1
ATOM 1136 N N . ALA A 1 150 ? -27.834 50.360 45.706 1.00 54.31 150 ALA A N 1
ATOM 1137 C CA . ALA A 1 150 ? -28.213 51.582 46.435 1.00 54.31 150 ALA A CA 1
ATOM 1138 C C . ALA A 1 150 ? -27.183 52.051 47.488 1.00 54.31 150 ALA A C 1
ATOM 1140 O O . ALA A 1 150 ? -27.559 52.683 48.468 1.00 54.31 150 ALA A O 1
ATOM 1141 N N . ALA A 1 151 ? -25.891 51.750 47.320 1.00 55.00 151 ALA A N 1
ATOM 1142 C CA . ALA A 1 151 ? -24.854 52.225 48.244 1.00 55.00 151 ALA A CA 1
ATOM 1143 C C . ALA A 1 151 ? -23.544 52.562 47.518 1.00 55.00 151 ALA A C 1
ATOM 1145 O O . ALA A 1 151 ? -22.501 51.970 47.782 1.00 55.00 151 ALA A O 1
ATOM 1146 N N . THR A 1 152 ? -23.588 53.483 46.552 1.00 57.41 152 THR A N 1
ATOM 1147 C CA . THR A 1 152 ? -22.370 54.160 46.065 1.00 57.41 152 THR A CA 1
ATOM 1148 C C . THR A 1 152 ? -22.718 55.541 45.507 1.00 57.41 152 THR A C 1
ATOM 1150 O O . THR A 1 152 ? -22.618 55.792 44.313 1.00 57.41 152 THR A O 1
ATOM 1153 N N . SER A 1 153 ? -23.181 56.444 46.371 1.00 55.31 153 SER A N 1
ATOM 1154 C CA . SER A 1 153 ? -23.259 57.877 46.058 1.00 55.31 153 SER A CA 1
ATOM 1155 C C . SER A 1 153 ? -23.249 58.701 47.347 1.00 55.31 153 SER A C 1
ATOM 1157 O O . SER A 1 153 ? -24.300 59.139 47.801 1.00 55.31 153 SER A O 1
ATOM 1159 N N . ALA A 1 154 ? -22.074 58.846 47.962 1.00 53.50 154 ALA A N 1
ATOM 1160 C CA . ALA A 1 154 ? -21.726 59.957 48.856 1.00 53.50 154 ALA A CA 1
ATOM 1161 C C . ALA A 1 154 ? -20.297 59.755 49.383 1.00 53.50 154 ALA A C 1
ATOM 1163 O O . ALA A 1 154 ? -20.106 59.100 50.400 1.00 53.50 154 ALA A O 1
ATOM 1164 N N . SER A 1 155 ? -19.301 60.276 48.668 1.00 51.62 155 SER A N 1
ATOM 1165 C CA . SER A 1 155 ? -18.085 60.854 49.260 1.00 51.62 155 SER A CA 1
ATOM 1166 C C . SER A 1 155 ? -17.202 61.352 48.125 1.00 51.62 155 SER A C 1
ATOM 1168 O O . SER A 1 155 ? -16.478 60.559 47.532 1.00 51.62 155 SER A O 1
ATOM 1170 N N . LEU A 1 156 ? -17.333 62.638 47.803 1.00 51.44 156 LEU A N 1
ATOM 1171 C CA . LEU A 1 156 ? -16.287 63.527 47.286 1.00 51.44 156 LEU A CA 1
ATOM 1172 C C . LEU A 1 156 ? -16.906 64.935 47.228 1.00 51.44 156 LEU A C 1
ATOM 1174 O O . LEU A 1 156 ? -17.505 65.334 46.230 1.00 51.44 1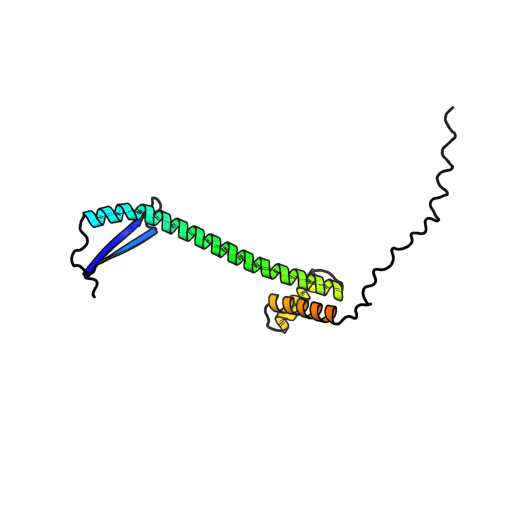56 LEU A O 1
ATOM 1178 N N . CYS A 1 157 ? -16.848 65.607 48.382 1.00 43.62 157 CYS A N 1
ATOM 1179 C CA . CYS A 1 157 ? -16.334 66.973 48.424 1.00 43.62 157 CYS A CA 1
ATOM 1180 C C . CYS A 1 157 ? -14.809 66.898 48.290 1.00 43.62 157 CYS A C 1
ATOM 1182 O O . CYS A 1 157 ? -14.250 65.865 48.736 1.00 43.62 157 CYS A O 1
#

Foldseek 3Di:
DDWADKDWDFQADPVGTPGIDMDTDPDHPPADPVNVVVVNVVSDVVSVVVVVVVVVVVVVVVVVVVVVVVVLVVLLQVLLVLCCVPPNDDSVVSSVVLVVVCVVVVHDSSVSSVVSVVVVVVVVVVDPPPPDDPDPPPPPPPPPPPPPPPPDDDDDD

pLDDT: mean 85.2, std 14.19, range [43.62, 97.38]

Mean predicted aligned error: 14.02 Å

Solvent-accessible surface area (backbone atoms only — not comparable to full-atom values): 9469 Å² total; per-residue (Å²): 138,66,79,51,31,76,48,79,45,68,14,43,56,100,91,42,78,79,47,70,50,76,46,79,33,66,47,67,81,66,72,50,73,66,53,51,53,55,47,56,67,45,22,44,63,49,35,54,53,53,51,52,50,51,54,52,50,53,53,51,51,50,51,53,53,52,51,54,56,52,57,45,49,57,46,38,56,51,26,32,52,53,45,30,72,72,76,46,81,52,71,63,60,36,47,51,48,48,53,50,52,14,61,78,67,76,42,60,54,56,60,49,21,48,49,53,45,52,55,49,52,52,51,62,70,68,50,65,91,74,78,79,65,82,75,76,78,81,80,78,77,78,82,80,79,81,81,83,82,85,83,86,86,88,88,79,131

=== Feature glossary ===
Key to the feature types in this record:

Secondary structure (8-state, DSSP). Secondary structure is the local, repeating backbone conformation. DSSP classifies it into eight states by reading the hydrogen-bond network: three helix types (H, G, I), two β types (E, B), two non-regular types (T, S), and unstructured coil (-).

Backbone torsions (φ/ψ). Backbone dihedral angles. Every residue except chain termini has a φ (preceding-C → N → Cα → C) and a ψ (N → Cα → C → next-N). They are reported in degrees following the IUPAC sign convention. Secondary structure is essentially a statement about which (φ, ψ) basin each residue occupies.

Predicted aligned error. Predicted Aligned Error (PAE) is an AlphaFold confidence matrix: entry (i, j) is the expected error in the position of residue j, in ångströms, when the prediction is superimposed on the true structure at residue i. Low PAE within a block of residues means that block is internally rigid and well-predicted; high PAE between two blocks means their relative placement is uncertain even if each block individually is confident.

B-factor. B-factor (Debye–Waller factor) reflects atomic displacement in the crystal lattice. It is an experimental observable (units Å²), not a prediction; low values mean the atom is pinned down, high values mean it moves or is heterogeneous across the crystal.

Secondary structure (3-state, P-SEA). Three-state secondary structure (P-SEA) collapses the eight DSSP classes into helix (a), strand (b), and coil (c). P-SEA assigns these from Cα geometry alone — distances and angles — without requiring backbone oxygens, so it works on any Cα trace.

Sequence. Primary structure: the covalent order of the twenty standard amino acids along the backbone. Two proteins with the same sequence will (almost always) fold to the same structure; two with 30% identity often share a fold but not the details.

pLDDT. pLDDT is the predicted lDDT-Cα score: AlphaFold's confidence that the local environment of each residue (all inter-atomic distances within 15 Å) is correctly placed. It is a per-residue number between 0 and 100, with higher meaning more reliable.

InterPro / GO / CATH / organism. Functional annotations link the protein to curated databases. InterPro entries identify conserved domains and families by matching the sequence against member-database signatures (Pfam, PROSITE, CDD, …). Gene Ontology (GO) terms describe molecular function, biological process, and cellular component in a controlled vocabulary. CATH places the structure in a hierarchical fold classification (Class/Architecture/Topology/Homologous-superfamily). The organism is the source species.

Contact-map, Ramachandran, and PAE plots. Three diagnostic plots accompany the record. The Cα contact map visualizes the tertiary structure as a 2D adjacency matrix (8 Å cutoff, sequence-local contacts suppressed). The Ramachandran plot shows the distribution of backbone (φ, ψ) torsions, with points in the α and β basins reflecting secondary structure content. The PAE plot shows AlphaFold's inter-residue confidence as a color matrix.

mmCIF coordinates. The mmCIF table is the protein's shape written out atom by atom. For each backbone N, Cα, C, and carbonyl O, it records an (x, y, z) coordinate triple in Å plus the residue type, chain letter, and residue number.

Radius of gyration, Cα contacts, bounding box. Three whole-structure scalars: the radius of gyration (RMS distance of Cα from centroid, in Å), the count of Cα–Cα contacts (pairs closer than 8 Å and separated by more than four residues in sequence — i.e. tertiary, not local, contacts), and the bounding-box dimensions. Together they distinguish compact globular folds from extended fibres or disordered chains.

Foldseek 3Di. The Foldseek 3Di string encodes local tertiary geometry as a 20-letter alphabet — one character per residue — derived from the relative positions of nearby Cα atoms. Unlike the amino-acid sequence, 3Di is a direct function of the 3D structure, so two proteins with the same fold have similar 3Di strings even at low sequence identity.

Rendered structure images. Six rendered views show the 3D structure from the faces of a cube — i.e. along ±x, ±y, ±z. Rendering representation is drawn randomly per protein from cartoon (secondary-structure ribbons), sticks (backbone bonds), or molecular surface; coloring is either N→C rainbow (blue at the N-terminus through red at the C-terminus) or one color per chain.

Nearest PDB structures. The Foldseek neighbor list gives the closest experimentally determined structures in the PDB, ranked by structural alignment. TM-score near 1 means near-identical fold; near 0.3 means only rough topology match. This is how one finds what a novel AlphaFold prediction most resembles in the solved-structure universe.

Solvent-accessible surface area. SASA measures how much of the protein is reachable by solvent. It is computed by rolling a water-sized probe over the atomic surface and summing the exposed area (Å²). Per-residue SASA distinguishes core (buried, low SASA) from surface (exposed, high SASA) residues; total SASA is a whole-molecule size measure.